Protein AF-A0A820K0C4-F1 (afdb_monomer)

pLDDT: mean 90.47, std 6.57, range [57.88, 98.06]

Foldseek 3Di:
DDDKPPPDDDDDDPPRPDDDIADDDDPDQKDKDKDWDDDPNDIDIDIDIGGPVPDDPVVVLVNLVVSLVRVLVVCVVPCVVCVVVNLVSCVVSVHDDPNDDDDDDDALVSCVVVVNQDDCVVVVSNVVNVVVVVVVVVVVVVVVVVVVVVVVVVVVVVVD

Secondary structure (DSSP, 8-state):
-EEEES-S--PPPTT------EEE--S-SEEEEEEEEEETTEEEEEEEEEEGGG--HHHHHHHHHHHHHHHHHHHTTSTTTTHHHHHHHHHHHT--BTTB------SHHHHHHHT-PPPTTSHHHHHHHHHHHHHHHHHHHHHHHHHHHHHHHHHHHHH-

Sequence (160 aa):
IHDIYPSHSINLTSNSERFILVGKMSSAISAKTSINFSISNQIHRKELIIDKTNLTFENYGLLRRLYAKQMLSELIAFPEKNKQRNLEIGMKYSIVNDFTSILVLETLQQHNEHNICPHPSRKTLYNDYIKYQQNKIQQESIKSQTKLTAILNLWQARCT

Organism: NCBI:txid392033

Nearest PDB structures (foldseek):
  4rnd-assembly1_A  TM=2.040E-01  e=1.098E+00  Saccharomyces cerevisiae S288C
  8yka-assembly1_2  TM=2.388E-01  e=1.831E+00  Homo sapiens
  4rnd-assembly1_C  TM=2.027E-01  e=2.218E+00  Saccharomyces cerevisiae S288C

Structure (mmCIF, N/CA/C/O backbone):
data_AF-A0A820K0C4-F1
#
_entry.id   AF-A0A820K0C4-F1
#
loop_
_atom_site.group_PDB
_atom_site.id
_atom_site.type_symbol
_atom_site.label_atom_id
_atom_site.label_alt_id
_atom_site.label_comp_id
_atom_site.label_asym_id
_atom_site.label_entity_id
_atom_site.label_seq_id
_atom_site.pdbx_PDB_ins_code
_atom_site.Cartn_x
_atom_site.Cartn_y
_atom_site.Cartn_z
_atom_site.occupancy
_atom_site.B_iso_or_equiv
_atom_site.auth_seq_id
_atom_site.auth_comp_id
_atom_site.auth_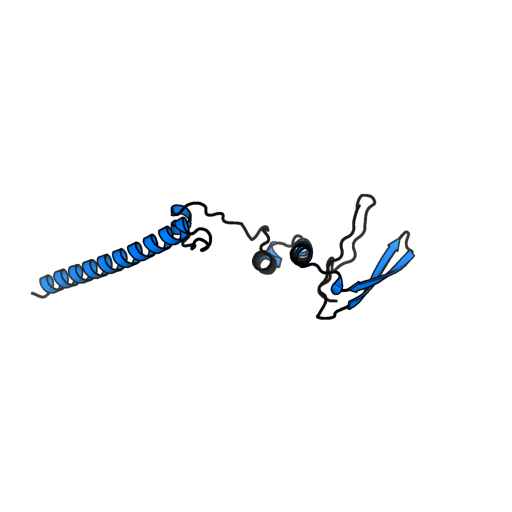asym_id
_atom_site.auth_atom_id
_atom_site.pdbx_PDB_model_num
ATOM 1 N N . ILE A 1 1 ? 22.724 3.680 -9.140 1.00 81.50 1 ILE A N 1
ATOM 2 C CA . ILE A 1 1 ? 21.299 3.275 -9.256 1.00 81.50 1 ILE A CA 1
ATOM 3 C C . ILE A 1 1 ? 21.239 1.800 -8.881 1.00 81.50 1 ILE A C 1
ATOM 5 O O . ILE A 1 1 ? 22.144 1.082 -9.280 1.00 81.50 1 ILE A O 1
ATOM 9 N N . HIS A 1 2 ? 20.276 1.382 -8.065 1.00 88.00 2 HIS A N 1
ATOM 10 C CA . HIS A 1 2 ? 20.096 0.002 -7.594 1.00 88.00 2 HIS A CA 1
ATOM 11 C C . HIS A 1 2 ? 18.619 -0.401 -7.698 1.00 88.00 2 HIS A C 1
ATOM 13 O O . HIS A 1 2 ? 17.789 0.447 -8.028 1.00 88.00 2 HIS A O 1
ATOM 19 N N . ASP A 1 3 ? 18.306 -1.671 -7.424 1.00 90.56 3 ASP A N 1
ATOM 20 C CA . ASP A 1 3 ? 16.954 -2.245 -7.501 1.00 90.56 3 ASP A CA 1
ATOM 21 C C . ASP A 1 3 ? 16.247 -1.897 -8.820 1.00 90.56 3 ASP A C 1
ATOM 23 O O 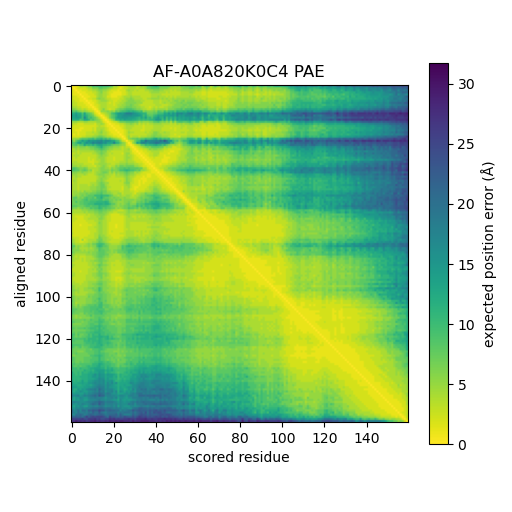. ASP A 1 3 ? 15.268 -1.154 -8.840 1.00 90.56 3 ASP A O 1
ATOM 27 N N . ILE A 1 4 ? 16.803 -2.360 -9.939 1.00 91.25 4 ILE A N 1
ATOM 28 C CA . ILE A 1 4 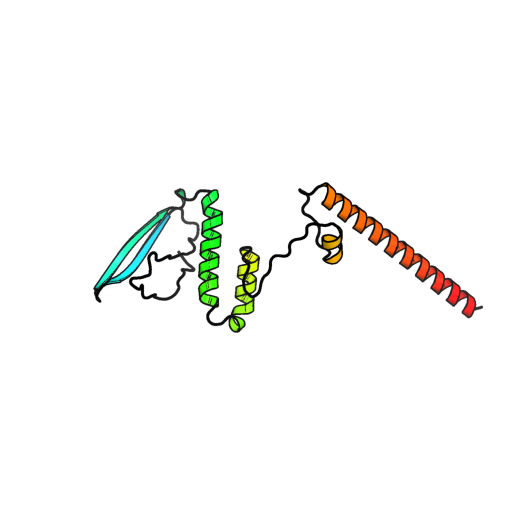? 16.301 -2.043 -11.279 1.00 91.25 4 ILE A CA 1
ATOM 29 C C . ILE A 1 4 ? 15.316 -3.123 -11.727 1.00 91.25 4 ILE A C 1
ATOM 31 O O . ILE A 1 4 ? 15.601 -4.310 -11.592 1.00 91.25 4 ILE A O 1
ATOM 35 N N . TYR A 1 5 ? 14.187 -2.690 -12.288 1.00 92.25 5 TYR A N 1
ATOM 36 C CA . TYR A 1 5 ? 13.130 -3.548 -12.803 1.00 92.25 5 TYR A CA 1
ATOM 37 C C . TYR A 1 5 ? 12.713 -3.119 -14.222 1.00 92.25 5 TYR A C 1
ATOM 39 O O . TYR A 1 5 ? 12.520 -1.920 -14.446 1.00 92.25 5 TYR A O 1
ATOM 47 N N . PRO A 1 6 ? 12.510 -4.054 -15.164 1.00 90.81 6 PRO A N 1
ATOM 48 C CA . PRO A 1 6 ? 12.701 -5.493 -14.991 1.00 90.81 6 PRO A CA 1
ATOM 49 C C . PRO A 1 6 ? 14.167 -5.868 -14.713 1.00 90.81 6 PRO A C 1
ATOM 51 O O . PRO A 1 6 ? 15.088 -5.264 -15.256 1.00 90.81 6 PRO A O 1
ATOM 54 N N . SER A 1 7 ? 14.367 -6.847 -13.835 1.00 90.06 7 SER A N 1
ATOM 55 C CA . SER A 1 7 ? 15.669 -7.329 -13.361 1.00 90.06 7 SER A CA 1
ATOM 56 C C . SER A 1 7 ? 16.331 -8.315 -14.331 1.00 90.06 7 SER A C 1
ATOM 58 O O . SER A 1 7 ? 17.488 -8.691 -14.154 1.00 90.06 7 SER A O 1
ATOM 60 N N . HIS A 1 8 ? 15.617 -8.688 -15.396 1.00 87.88 8 HIS A N 1
ATOM 61 C CA . HIS A 1 8 ? 16.053 -9.609 -16.439 1.00 87.88 8 HIS A CA 1
ATOM 62 C C . HIS A 1 8 ? 15.820 -8.990 -17.822 1.00 87.88 8 HIS A C 1
ATOM 64 O O . HIS A 1 8 ? 15.024 -8.063 -17.984 1.00 87.88 8 HIS A O 1
ATOM 70 N N . SER A 1 9 ? 16.503 -9.524 -18.835 1.00 88.25 9 SER A N 1
ATOM 71 C CA . SER A 1 9 ? 16.311 -9.087 -20.222 1.00 88.25 9 SER A CA 1
ATOM 72 C C . SER A 1 9 ? 14.908 -9.446 -20.716 1.00 88.25 9 SER A C 1
ATOM 74 O O . SER A 1 9 ? 14.431 -10.554 -20.477 1.00 88.25 9 SER A O 1
ATOM 76 N N . ILE A 1 10 ? 14.263 -8.518 -21.426 1.00 88.19 10 ILE A N 1
ATOM 77 C CA . ILE A 1 10 ? 12.926 -8.707 -21.999 1.00 88.19 10 ILE A CA 1
ATOM 78 C C . ILE 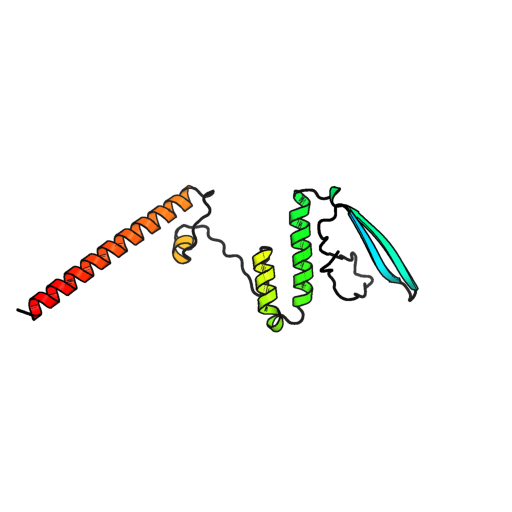A 1 10 ? 13.001 -8.571 -23.517 1.00 88.19 10 ILE A C 1
ATOM 80 O O . ILE A 1 10 ? 13.591 -7.622 -24.032 1.00 88.19 10 ILE A O 1
ATOM 84 N N . ASN A 1 11 ? 12.347 -9.492 -24.224 1.00 87.94 11 ASN A N 1
ATOM 85 C CA . ASN A 1 11 ? 12.124 -9.378 -25.659 1.00 87.94 11 ASN A CA 1
ATOM 86 C C . ASN A 1 11 ? 10.918 -8.472 -25.921 1.00 87.94 11 ASN A C 1
ATOM 88 O O . ASN A 1 11 ? 9.806 -8.764 -25.480 1.00 87.94 11 ASN A O 1
ATOM 92 N N . LEU A 1 12 ? 11.138 -7.381 -26.649 1.00 85.00 12 LEU A N 1
ATOM 93 C CA . LEU A 1 12 ? 10.068 -6.492 -27.086 1.00 85.00 12 LEU A CA 1
ATOM 94 C C . LEU A 1 12 ? 9.485 -7.025 -28.395 1.00 85.00 12 LEU A C 1
ATOM 96 O O . LEU A 1 12 ? 10.214 -7.262 -29.356 1.00 85.00 12 LEU A O 1
ATOM 100 N N . THR A 1 13 ? 8.172 -7.229 -28.423 1.00 81.19 13 THR A N 1
ATOM 101 C CA . THR A 1 13 ? 7.448 -7.628 -29.639 1.00 81.19 13 THR A CA 1
ATOM 102 C C . THR A 1 13 ? 6.920 -6.393 -30.364 1.00 81.19 13 THR A C 1
ATOM 104 O O . THR A 1 13 ? 6.795 -5.328 -29.761 1.00 81.19 13 THR A O 1
ATOM 107 N N . SER A 1 14 ? 6.557 -6.521 -31.643 1.00 69.88 14 SER A N 1
ATOM 108 C CA . SER A 1 14 ? 6.024 -5.417 -32.462 1.00 69.88 14 SER A CA 1
ATOM 109 C C . SER A 1 14 ? 4.776 -4.739 -31.877 1.00 69.88 14 SER A C 1
ATOM 111 O O . SER A 1 14 ? 4.513 -3.586 -32.195 1.00 69.88 14 SER A O 1
ATOM 113 N N . ASN A 1 15 ? 4.042 -5.416 -30.987 1.00 71.31 15 ASN A N 1
ATOM 114 C CA . ASN A 1 15 ? 2.864 -4.872 -30.301 1.00 71.31 15 ASN A CA 1
ATOM 115 C C . ASN A 1 15 ? 3.207 -4.115 -29.001 1.00 71.31 15 ASN A C 1
ATOM 117 O O . ASN A 1 15 ? 2.317 -3.614 -28.318 1.00 71.31 15 ASN A O 1
ATOM 121 N N . SER A 1 16 ? 4.484 -4.053 -28.620 1.00 67.62 16 SER A N 1
ATOM 122 C CA . SER A 1 16 ? 4.935 -3.379 -27.401 1.00 67.62 16 SER A CA 1
ATOM 123 C C . SER A 1 16 ? 5.152 -1.892 -27.686 1.00 67.62 16 SER A C 1
ATOM 125 O O . SER A 1 16 ? 6.242 -1.487 -28.078 1.00 67.62 16 SER A O 1
ATOM 127 N N . GLU A 1 17 ? 4.130 -1.059 -27.479 1.00 69.88 17 GLU A N 1
ATOM 128 C CA . GLU A 1 17 ? 4.234 0.386 -27.750 1.00 69.88 17 GLU A CA 1
ATOM 129 C C . GLU A 1 17 ? 5.276 1.093 -26.867 1.00 69.88 17 GLU A C 1
ATOM 131 O O . GLU A 1 17 ? 5.839 2.117 -27.260 1.00 69.88 17 GLU A O 1
ATOM 136 N N . ARG A 1 18 ? 5.521 0.588 -25.647 1.00 81.62 18 ARG A N 1
ATOM 137 C CA . ARG A 1 18 ? 6.423 1.214 -24.669 1.00 81.62 18 ARG A CA 1
ATOM 138 C C . ARG A 1 18 ? 7.147 0.180 -23.815 1.00 81.62 18 ARG A C 1
ATOM 140 O O . ARG A 1 18 ? 6.541 -0.762 -23.315 1.00 81.62 18 ARG A O 1
ATOM 147 N N . PHE A 1 19 ? 8.432 0.431 -23.577 1.00 85.69 19 PHE A N 1
ATOM 148 C CA . PHE A 1 19 ? 9.236 -0.258 -22.571 1.00 85.69 19 PHE A CA 1
ATOM 149 C C . PHE A 1 19 ? 9.484 0.675 -21.385 1.00 85.69 19 PHE A C 1
ATOM 151 O O . PHE A 1 19 ? 9.854 1.836 -21.570 1.00 85.69 19 PHE A O 1
ATOM 158 N N . ILE A 1 20 ? 9.279 0.167 -20.171 1.00 89.12 20 ILE A N 1
ATOM 159 C CA . ILE A 1 20 ? 9.469 0.921 -18.933 1.00 89.12 20 ILE A CA 1
ATOM 160 C C . ILE A 1 20 ? 10.545 0.223 -18.104 1.00 89.12 20 ILE A C 1
ATOM 162 O O . ILE A 1 20 ? 10.420 -0.953 -17.774 1.00 89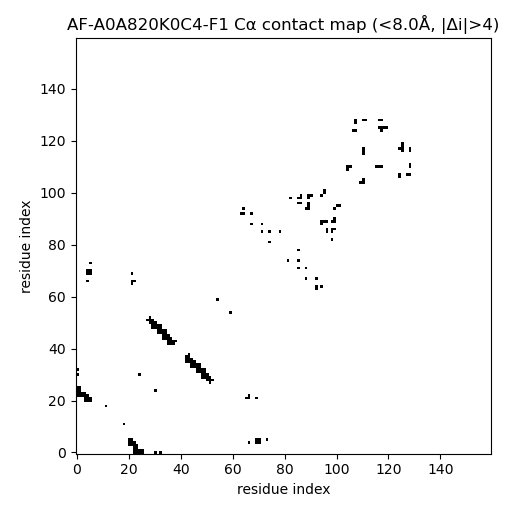.12 20 ILE A O 1
ATOM 166 N N . LEU A 1 21 ? 11.576 0.986 -17.744 1.00 90.25 21 LEU A N 1
ATOM 167 C CA . LEU A 1 21 ? 12.627 0.591 -16.816 1.00 90.25 21 LEU A CA 1
ATOM 168 C C . LEU A 1 21 ? 12.557 1.517 -15.603 1.00 90.25 21 LEU A C 1
ATOM 170 O O . LEU A 1 21 ? 12.604 2.740 -15.746 1.00 90.25 21 LEU A O 1
ATOM 174 N N . VAL A 1 22 ? 12.453 0.945 -14.412 1.00 92.12 22 VAL A N 1
ATOM 175 C CA . VAL A 1 22 ? 12.424 1.690 -13.150 1.00 92.12 22 VAL A CA 1
ATOM 176 C C . VAL A 1 22 ? 13.560 1.245 -12.253 1.00 92.12 22 VAL A C 1
ATOM 178 O O . VAL A 1 22 ? 14.014 0.110 -12.319 1.00 92.12 22 VAL A O 1
ATOM 181 N N . GLY A 1 23 ? 14.021 2.137 -11.388 1.00 90.94 23 GLY A N 1
ATOM 182 C CA . GLY A 1 23 ? 15.050 1.811 -10.416 1.00 90.94 23 GLY A CA 1
ATOM 183 C C . GLY A 1 23 ? 15.178 2.882 -9.353 1.00 90.94 23 GLY A C 1
ATOM 184 O O . GLY A 1 23 ? 14.570 3.953 -9.438 1.00 90.94 23 GLY A O 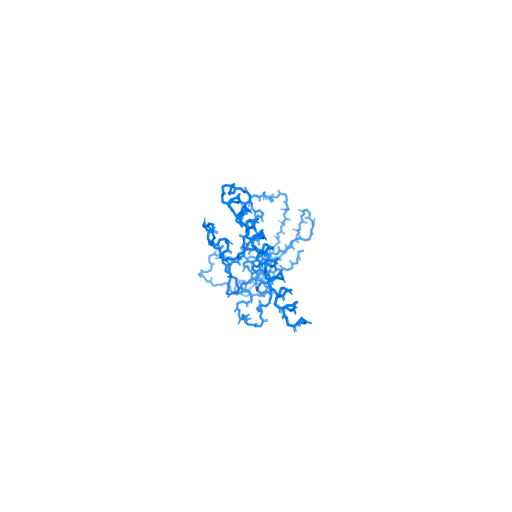1
ATOM 185 N N . LYS A 1 24 ? 15.987 2.597 -8.339 1.00 89.12 24 LYS A N 1
ATOM 186 C CA . LYS A 1 24 ? 16.202 3.491 -7.210 1.00 89.12 24 LYS A CA 1
ATOM 187 C C . LYS A 1 24 ? 17.553 4.192 -7.315 1.00 89.12 24 LYS A C 1
ATOM 189 O O . LYS A 1 24 ? 18.616 3.578 -7.423 1.00 89.12 24 LYS A O 1
ATOM 194 N N . MET A 1 25 ? 17.526 5.520 -7.266 1.00 88.44 25 MET A N 1
ATOM 195 C CA . MET A 1 25 ? 18.734 6.342 -7.236 1.00 88.44 25 MET A CA 1
ATOM 196 C C . MET A 1 25 ? 19.133 6.637 -5.782 1.00 88.44 25 MET A C 1
ATOM 198 O O . MET A 1 25 ? 18.344 7.193 -5.020 1.00 88.44 25 MET A O 1
ATOM 202 N N . SER A 1 26 ? 20.349 6.246 -5.383 1.00 80.12 26 SER A N 1
ATOM 203 C CA . SER A 1 26 ? 20.900 6.517 -4.045 1.00 80.12 26 SER A CA 1
ATOM 204 C C . SER A 1 26 ? 21.410 7.953 -3.975 1.00 80.12 26 SER A C 1
ATOM 206 O O . SER A 1 26 ? 22.397 8.219 -4.645 1.00 80.12 26 SER A O 1
ATOM 208 N N . SER A 1 27 ? 20.718 8.818 -3.216 1.00 68.75 27 SER A N 1
ATOM 209 C CA . SER A 1 27 ? 20.983 10.225 -2.796 1.00 68.75 27 SER A CA 1
ATOM 210 C C . SER A 1 27 ? 21.643 11.242 -3.750 1.00 68.75 27 SER A C 1
ATOM 212 O O . SER A 1 27 ? 21.620 12.430 -3.438 1.00 68.75 27 SER A O 1
ATOM 214 N N . ALA A 1 28 ? 22.170 10.837 -4.900 1.00 74.62 28 ALA A N 1
ATOM 215 C CA . ALA A 1 28 ? 22.840 11.681 -5.867 1.00 74.62 28 ALA A CA 1
ATOM 216 C C . ALA A 1 28 ? 21.856 12.663 -6.510 1.00 74.62 28 ALA A C 1
ATOM 218 O O . ALA A 1 28 ? 20.679 12.352 -6.717 1.00 74.62 28 ALA A O 1
ATOM 219 N N . ILE A 1 29 ? 22.356 13.857 -6.821 1.00 80.19 29 ILE A N 1
ATOM 220 C CA . ILE A 1 29 ? 21.600 14.897 -7.526 1.00 80.19 29 ILE A CA 1
ATOM 221 C C . ILE A 1 29 ? 21.424 14.502 -8.996 1.00 80.19 29 ILE A C 1
ATOM 223 O O . ILE A 1 29 ? 20.354 14.700 -9.556 1.00 80.19 29 ILE A O 1
ATOM 227 N N . SER A 1 30 ? 22.420 13.849 -9.590 1.00 85.31 30 SER A N 1
ATOM 228 C CA . SER A 1 30 ? 22.343 13.293 -10.938 1.00 85.31 30 SER A CA 1
ATOM 229 C C . SER A 1 30 ? 23.052 11.940 -11.017 1.00 85.31 30 SER A C 1
ATOM 231 O O . SER A 1 30 ? 23.935 11.629 -10.215 1.00 85.31 30 SER A O 1
ATOM 233 N N . ALA A 1 31 ? 22.647 11.107 -11.973 1.00 87.25 31 ALA A N 1
ATOM 234 C CA . ALA A 1 31 ? 23.261 9.815 -12.240 1.00 87.25 31 ALA A CA 1
ATOM 235 C C . ALA A 1 31 ? 23.346 9.549 -13.744 1.00 87.25 31 ALA A C 1
ATOM 237 O O . ALA A 1 31 ? 22.371 9.715 -14.478 1.00 87.25 31 ALA A O 1
ATOM 238 N N . LYS A 1 32 ? 24.512 9.079 -14.192 1.00 88.31 32 LYS A N 1
ATOM 239 C CA . LYS A 1 32 ? 24.694 8.528 -15.536 1.00 88.31 32 LYS A CA 1
ATOM 240 C C . LYS A 1 32 ? 24.360 7.041 -15.517 1.00 88.31 32 LYS A C 1
ATOM 242 O O . LYS A 1 32 ? 24.795 6.316 -14.624 1.00 88.31 32 LYS A O 1
ATOM 247 N N . THR A 1 33 ? 23.591 6.595 -16.498 1.00 87.69 33 THR A N 1
ATOM 248 C CA . THR A 1 33 ? 23.272 5.184 -16.715 1.00 87.69 33 THR A CA 1
ATOM 249 C C . THR A 1 33 ? 23.335 4.862 -18.199 1.00 87.69 33 THR A C 1
ATOM 251 O O . THR A 1 33 ? 23.317 5.758 -19.040 1.00 87.69 33 THR A O 1
ATOM 254 N N . SER A 1 34 ? 23.418 3.583 -18.541 1.00 90.12 34 SER A N 1
ATOM 255 C CA . SER A 1 34 ? 23.361 3.141 -19.929 1.00 90.12 34 SER A CA 1
ATOM 256 C C . SER A 1 34 ? 22.481 1.915 -20.063 1.00 90.12 34 SER A C 1
ATOM 258 O O . SER A 1 34 ? 22.549 1.021 -19.221 1.00 90.12 34 SER A O 1
ATOM 260 N N . ILE A 1 35 ? 21.701 1.864 -21.135 1.00 90.38 35 ILE A N 1
ATOM 261 C CA . ILE A 1 35 ? 20.867 0.719 -21.489 1.00 90.38 35 ILE A CA 1
ATOM 262 C C . ILE A 1 35 ? 21.492 0.041 -22.701 1.00 90.38 35 ILE A C 1
ATOM 264 O O . ILE A 1 35 ? 21.795 0.705 -23.694 1.00 90.38 35 ILE A O 1
ATOM 268 N N . ASN A 1 36 ? 21.653 -1.276 -22.610 1.00 91.81 36 ASN A N 1
ATOM 269 C CA . ASN A 1 36 ? 22.042 -2.115 -23.733 1.00 91.81 36 ASN A CA 1
ATOM 270 C C . ASN A 1 36 ? 20.790 -2.802 -24.281 1.00 91.81 36 ASN A C 1
ATOM 272 O O . ASN A 1 36 ? 19.987 -3.319 -23.506 1.00 91.81 36 ASN A O 1
ATOM 276 N N . PHE A 1 37 ? 20.621 -2.803 -25.596 1.00 90.44 37 PHE A N 1
ATOM 277 C CA . PHE A 1 37 ? 19.511 -3.475 -26.270 1.00 90.44 37 PHE A CA 1
ATOM 278 C C . PHE A 1 37 ? 19.970 -3.988 -27.631 1.00 90.44 37 PHE A C 1
ATOM 280 O O . PHE A 1 37 ? 20.928 -3.465 -28.197 1.00 90.44 37 PHE A O 1
ATOM 287 N N . SER A 1 38 ? 19.302 -5.010 -28.157 1.00 90.00 38 SER A N 1
ATOM 288 C CA . SER A 1 38 ? 19.640 -5.589 -29.456 1.00 90.00 38 SER A CA 1
ATOM 289 C C . SER A 1 38 ? 18.519 -5.416 -30.468 1.00 90.00 38 SER A C 1
ATOM 291 O O . SER A 1 38 ? 17.359 -5.666 -30.146 1.00 90.00 38 SER A O 1
ATOM 293 N N . ILE A 1 39 ? 18.876 -5.055 -31.698 1.00 88.75 39 ILE A N 1
ATOM 294 C CA . ILE A 1 39 ? 17.968 -5.003 -32.847 1.00 88.75 39 ILE A CA 1
ATOM 295 C C . ILE A 1 39 ? 18.635 -5.786 -33.975 1.00 88.75 39 ILE A C 1
ATOM 297 O O . ILE A 1 39 ? 19.800 -5.546 -34.275 1.00 88.75 39 ILE A O 1
ATOM 301 N N . SER A 1 40 ? 17.930 -6.748 -34.575 1.00 87.31 40 SER A N 1
ATOM 302 C CA . SER A 1 40 ? 18.456 -7.563 -35.686 1.00 87.31 40 SER A CA 1
ATOM 303 C C . SER A 1 40 ? 19.842 -8.171 -35.400 1.00 87.31 40 SER A C 1
ATOM 305 O O . SER A 1 40 ? 20.745 -8.110 -36.230 1.00 87.31 40 SER A O 1
ATOM 307 N N . ASN A 1 41 ? 20.020 -8.721 -34.193 1.00 87.00 41 ASN A N 1
ATOM 308 C CA . ASN A 1 41 ? 21.272 -9.290 -33.669 1.00 87.00 41 ASN A CA 1
ATOM 309 C C . ASN A 1 41 ? 22.455 -8.312 -33.533 1.00 87.00 41 ASN A C 1
ATOM 311 O O . ASN A 1 41 ? 23.571 -8.741 -33.245 1.00 87.00 41 ASN A O 1
ATOM 315 N N . GLN A 1 42 ? 22.232 -7.005 -33.669 1.00 92.88 42 GLN A N 1
ATOM 316 C CA . GLN A 1 42 ? 23.231 -5.981 -33.376 1.00 92.88 42 GLN A CA 1
ATOM 317 C C . GLN A 1 42 ? 22.987 -5.394 -31.990 1.00 92.88 42 GLN A C 1
ATOM 319 O O . GLN A 1 42 ? 21.858 -5.047 -31.646 1.00 92.88 42 GLN A O 1
ATOM 324 N N . ILE A 1 43 ? 24.043 -5.301 -31.181 1.00 93.44 43 ILE A N 1
ATOM 325 C CA . ILE A 1 43 ? 23.980 -4.732 -29.832 1.00 93.44 43 ILE A CA 1
ATOM 326 C C . ILE A 1 43 ? 24.196 -3.223 -29.922 1.00 93.44 43 ILE A C 1
ATOM 328 O O . ILE A 1 43 ? 25.202 -2.751 -30.449 1.00 93.44 43 ILE A O 1
ATOM 332 N N . HIS A 1 44 ? 23.274 -2.473 -29.336 1.00 93.25 44 HIS A N 1
ATOM 333 C CA . HIS A 1 44 ? 23.334 -1.029 -29.196 1.00 93.25 44 HIS A CA 1
ATOM 334 C C . HIS A 1 44 ? 23.426 -0.651 -27.719 1.00 93.25 44 HIS A C 1
ATOM 336 O O . HIS A 1 44 ? 22.865 -1.320 -26.848 1.00 93.25 44 HIS A O 1
ATOM 342 N N . ARG A 1 45 ? 24.106 0.464 -27.443 1.00 94.44 45 ARG A N 1
ATOM 343 C CA . ARG A 1 45 ? 24.196 1.070 -26.115 1.00 94.44 45 ARG A CA 1
ATOM 344 C C . ARG A 1 45 ? 23.708 2.507 -26.184 1.00 94.44 45 ARG A C 1
ATOM 346 O O . ARG A 1 45 ? 24.169 3.277 -27.021 1.00 94.44 45 ARG A O 1
ATOM 353 N N . LYS A 1 46 ? 22.800 2.875 -25.284 1.00 92.25 46 LYS A N 1
ATOM 354 C CA . LYS A 1 46 ? 22.312 4.248 -25.137 1.00 92.25 46 LYS A CA 1
ATOM 355 C C . LYS A 1 46 ? 22.625 4.759 -23.744 1.00 92.25 46 LYS A C 1
ATOM 357 O O . LYS A 1 46 ? 22.180 4.177 -22.757 1.00 92.25 46 LYS A O 1
ATOM 362 N N . GLU A 1 47 ? 23.382 5.844 -23.675 1.00 93.50 47 GLU A N 1
ATOM 363 C CA . GLU A 1 47 ? 23.656 6.548 -22.426 1.00 93.50 47 GLU A CA 1
ATOM 364 C C . GLU A 1 47 ? 22.521 7.517 -22.094 1.00 93.50 47 GLU A C 1
ATOM 366 O O . GLU A 1 47 ? 21.919 8.135 -22.973 1.00 93.50 47 GLU A O 1
ATOM 371 N N . LEU A 1 48 ? 22.209 7.621 -20.808 1.00 89.94 48 LEU A N 1
ATOM 372 C CA . LEU A 1 48 ? 21.141 8.446 -20.268 1.00 89.94 48 LEU A CA 1
ATOM 373 C C . LEU A 1 48 ? 21.653 9.155 -19.017 1.00 89.94 48 LEU A C 1
ATOM 375 O O . LEU A 1 48 ? 22.319 8.559 -18.168 1.00 89.94 48 LEU A O 1
ATOM 379 N N . ILE A 1 49 ? 21.300 10.429 -18.892 1.00 88.50 49 ILE A N 1
ATOM 380 C CA . ILE A 1 49 ? 21.557 11.226 -17.697 1.00 88.50 49 ILE A CA 1
ATOM 381 C C . ILE A 1 49 ? 20.219 11.416 -16.994 1.00 88.50 49 ILE A C 1
ATOM 383 O O . ILE A 1 49 ? 19.264 11.916 -17.584 1.00 88.50 49 ILE A O 1
ATOM 387 N N . ILE A 1 50 ? 20.151 10.987 -15.740 1.00 87.88 50 ILE A N 1
ATOM 388 C CA . ILE A 1 50 ? 18.984 11.153 -14.881 1.00 87.88 50 ILE A CA 1
ATOM 389 C C . ILE A 1 50 ? 19.318 12.254 -13.887 1.00 87.88 50 ILE A C 1
ATOM 391 O O . ILE A 1 50 ? 20.283 12.127 -13.135 1.00 87.88 50 ILE A O 1
ATOM 395 N N . ASP A 1 51 ? 18.520 13.314 -13.877 1.00 86.81 51 ASP A N 1
ATOM 396 C CA . ASP A 1 51 ? 18.691 14.439 -12.964 1.00 86.81 51 ASP A CA 1
ATOM 397 C C . ASP A 1 51 ? 17.500 14.537 -12.007 1.00 86.81 51 ASP A C 1
ATOM 399 O O . ASP A 1 51 ? 16.336 14.514 -12.422 1.00 86.81 51 ASP A O 1
ATOM 403 N N . LYS A 1 52 ? 17.796 14.624 -10.709 1.00 83.75 52 LYS A N 1
ATOM 404 C CA . LYS A 1 52 ? 16.807 14.747 -9.640 1.00 83.75 52 LYS A CA 1
ATOM 405 C C . LYS A 1 52 ? 16.107 16.107 -9.675 1.00 83.75 52 LYS A C 1
ATOM 407 O O . LYS A 1 52 ? 14.994 16.210 -9.172 1.00 83.75 52 LYS A O 1
ATOM 412 N N . THR A 1 53 ? 16.723 17.134 -10.255 1.00 83.62 53 THR A N 1
ATOM 413 C CA . THR A 1 53 ? 16.148 18.489 -10.349 1.00 83.62 53 THR A CA 1
ATOM 414 C C . THR A 1 53 ? 14.843 18.535 -11.149 1.00 83.62 53 THR A C 1
ATOM 416 O O . THR A 1 53 ? 13.993 19.374 -10.875 1.00 83.62 53 THR A O 1
ATOM 419 N N . ASN A 1 54 ? 14.622 17.572 -12.049 1.00 80.50 54 ASN A N 1
ATOM 420 C CA . ASN A 1 54 ? 13.375 17.432 -12.807 1.00 80.50 54 ASN A CA 1
ATOM 421 C C . ASN A 1 54 ? 12.216 16.816 -11.994 1.00 80.50 54 ASN A C 1
ATOM 423 O O . ASN A 1 54 ? 11.105 16.676 -12.510 1.00 80.50 54 ASN A O 1
ATOM 427 N N . LEU A 1 55 ? 12.444 16.397 -10.742 1.00 81.06 55 LEU A N 1
ATOM 428 C CA . LEU A 1 55 ? 11.392 15.833 -9.895 1.00 81.06 55 LEU A CA 1
ATOM 429 C C . LEU A 1 55 ? 10.506 16.933 -9.314 1.00 81.06 55 LEU A C 1
ATOM 431 O O . LEU A 1 55 ? 10.917 17.695 -8.443 1.00 81.06 55 LEU A O 1
ATOM 435 N N . THR A 1 56 ? 9.241 16.927 -9.719 1.00 83.44 56 THR A N 1
ATOM 436 C CA . THR A 1 56 ? 8.182 17.689 -9.055 1.00 83.44 56 THR A CA 1
ATOM 437 C C . THR A 1 56 ? 7.564 16.872 -7.919 1.00 83.44 56 THR A C 1
ATOM 439 O O . THR A 1 56 ? 7.564 15.635 -7.939 1.00 83.44 56 THR A O 1
ATOM 442 N N . PHE A 1 57 ? 7.006 17.560 -6.918 1.00 78.00 57 PHE A N 1
ATOM 443 C CA . PHE A 1 57 ? 6.298 16.911 -5.808 1.00 78.00 57 PHE A CA 1
ATOM 444 C C . PHE A 1 57 ? 5.149 16.013 -6.306 1.00 78.00 57 PHE A C 1
ATOM 446 O O . PHE A 1 57 ? 4.980 14.894 -5.818 1.00 78.00 57 PHE A O 1
ATOM 453 N N . GLU A 1 58 ? 4.426 16.466 -7.333 1.00 79.94 58 GLU A N 1
ATOM 454 C CA . GLU A 1 58 ? 3.321 15.738 -7.967 1.00 79.94 58 GLU A CA 1
ATOM 455 C C . GLU A 1 58 ? 3.782 14.411 -8.591 1.00 79.94 58 GLU A C 1
ATOM 457 O O . GLU A 1 58 ? 3.210 13.349 -8.325 1.00 79.94 58 GLU A O 1
ATOM 462 N N . ASN A 1 59 ? 4.885 14.430 -9.344 1.00 82.81 59 ASN A N 1
ATOM 463 C CA . ASN A 1 59 ? 5.389 13.241 -10.032 1.00 82.81 59 ASN A CA 1
ATOM 464 C C . ASN A 1 59 ? 6.069 12.248 -9.079 1.00 82.81 59 ASN A C 1
ATOM 466 O O . ASN A 1 59 ? 6.137 11.051 -9.366 1.00 82.81 59 ASN A O 1
ATOM 470 N N . TYR A 1 60 ? 6.542 12.701 -7.916 1.00 85.06 60 TYR A N 1
ATOM 471 C CA . TYR A 1 60 ? 7.231 11.836 -6.959 1.00 85.06 60 TYR A CA 1
ATOM 472 C C . TYR A 1 60 ? 6.324 10.738 -6.372 1.00 85.06 60 TYR A C 1
ATOM 474 O O . TYR A 1 60 ? 6.766 9.608 -6.139 1.00 85.06 60 TYR A O 1
ATOM 482 N N . GLY A 1 61 ? 5.042 11.037 -6.139 1.00 87.00 61 GLY A N 1
ATOM 483 C CA . GLY A 1 61 ? 4.054 10.031 -5.731 1.00 87.00 61 GLY A CA 1
ATOM 484 C C . GLY A 1 61 ? 3.826 8.973 -6.814 1.00 87.00 61 GLY A C 1
ATOM 485 O O . GLY A 1 61 ? 3.874 7.772 -6.533 1.00 87.00 61 GLY A O 1
ATOM 486 N N . LEU A 1 62 ? 3.651 9.421 -8.058 1.00 88.62 62 LEU A N 1
ATOM 487 C CA . LEU A 1 62 ? 3.411 8.558 -9.213 1.00 88.62 62 LEU A CA 1
ATOM 488 C C . LEU A 1 62 ? 4.596 7.622 -9.492 1.00 88.62 62 LEU A C 1
ATOM 490 O O . LEU A 1 62 ? 4.400 6.417 -9.637 1.00 88.62 62 LEU A O 1
ATOM 494 N N . LEU A 1 63 ? 5.824 8.148 -9.497 1.00 90.06 63 LEU A N 1
ATOM 495 C CA . LEU A 1 63 ? 7.035 7.364 -9.762 1.00 90.06 63 LEU A CA 1
ATOM 496 C C . LEU A 1 63 ? 7.265 6.276 -8.708 1.00 90.06 63 LEU A C 1
ATOM 498 O O . LEU A 1 63 ? 7.652 5.161 -9.049 1.00 90.06 63 LEU A O 1
ATOM 502 N N . ARG A 1 64 ? 6.968 6.557 -7.431 1.00 90.25 64 ARG A N 1
ATOM 503 C CA . ARG A 1 64 ? 7.046 5.544 -6.365 1.00 90.25 64 ARG A CA 1
ATOM 504 C C . ARG A 1 64 ? 6.040 4.415 -6.560 1.00 90.25 64 ARG A C 1
ATOM 506 O O . ARG A 1 64 ? 6.398 3.259 -6.350 1.00 90.25 64 ARG A O 1
ATOM 513 N N . ARG A 1 65 ? 4.810 4.732 -6.977 1.00 90.56 65 ARG A N 1
ATOM 514 C CA . ARG A 1 65 ? 3.803 3.709 -7.297 1.00 90.56 65 ARG A CA 1
ATOM 515 C C . ARG A 1 65 ? 4.198 2.902 -8.529 1.00 90.56 65 ARG A C 1
ATOM 517 O O . ARG A 1 65 ? 4.078 1.685 -8.496 1.00 90.56 65 ARG A O 1
ATOM 524 N N . LEU A 1 66 ? 4.708 3.547 -9.580 1.00 92.19 66 LEU A N 1
ATOM 525 C CA . LEU A 1 66 ? 5.193 2.858 -10.781 1.00 92.19 66 LEU A CA 1
ATOM 526 C C . LEU A 1 66 ? 6.330 1.883 -10.444 1.00 92.19 66 LEU A C 1
ATOM 528 O O . LEU A 1 66 ? 6.290 0.728 -10.860 1.00 92.19 66 LEU A O 1
ATOM 532 N N . TYR A 1 67 ? 7.291 2.326 -9.630 1.00 93.56 67 TYR A N 1
ATOM 533 C CA . TYR A 1 67 ? 8.371 1.487 -9.118 1.00 93.56 67 TYR A CA 1
ATOM 534 C C . TYR A 1 67 ? 7.838 0.249 -8.381 1.00 93.56 67 TYR A C 1
ATOM 536 O O . TYR A 1 67 ? 8.194 -0.876 -8.723 1.00 93.56 67 TYR A O 1
ATOM 544 N N . ALA A 1 68 ? 6.921 0.440 -7.429 1.00 93.88 68 ALA A N 1
ATOM 545 C CA . ALA A 1 68 ? 6.326 -0.661 -6.677 1.00 93.88 68 ALA A CA 1
ATOM 546 C C . ALA A 1 68 ? 5.491 -1.611 -7.555 1.00 93.88 68 ALA A C 1
ATOM 548 O O . ALA A 1 68 ? 5.553 -2.823 -7.363 1.00 93.88 68 ALA A O 1
ATOM 549 N N . LYS A 1 69 ? 4.760 -1.096 -8.554 1.00 92.25 69 LYS A N 1
ATOM 550 C CA . LYS A 1 69 ? 4.037 -1.933 -9.526 1.00 92.25 69 LYS A CA 1
ATOM 551 C C . LYS A 1 69 ? 4.989 -2.832 -10.313 1.00 92.25 69 LYS A C 1
ATOM 553 O O . LYS A 1 69 ? 4.688 -4.010 -10.480 1.00 92.25 69 LYS A O 1
ATOM 558 N N . GLN A 1 70 ? 6.133 -2.309 -10.756 1.00 92.56 70 GLN A N 1
ATOM 559 C CA . GLN A 1 70 ? 7.105 -3.127 -11.479 1.00 92.56 70 GLN A CA 1
ATOM 560 C C . GLN A 1 70 ? 7.735 -4.186 -10.566 1.00 92.56 70 GLN A C 1
ATOM 562 O O . GLN A 1 70 ? 7.840 -5.340 -10.970 1.00 92.56 70 GLN A O 1
ATOM 567 N N . MET A 1 71 ? 8.064 -3.837 -9.316 1.00 92.12 71 MET A N 1
ATOM 568 C CA . MET A 1 71 ? 8.519 -4.818 -8.323 1.00 92.12 71 MET A CA 1
ATOM 569 C C . MET A 1 71 ? 7.507 -5.950 -8.135 1.00 92.12 71 MET A C 1
ATOM 571 O O . MET A 1 71 ? 7.883 -7.117 -8.145 1.00 92.12 71 MET A O 1
ATOM 575 N N . LEU A 1 72 ? 6.223 -5.611 -7.968 1.00 92.50 72 LEU A N 1
ATOM 576 C CA . LEU A 1 72 ? 5.155 -6.597 -7.810 1.00 92.50 72 LEU A CA 1
ATOM 577 C C . LEU A 1 72 ? 5.032 -7.493 -9.041 1.00 92.50 72 LEU A C 1
ATOM 579 O O . LEU A 1 72 ? 4.867 -8.695 -8.875 1.00 92.50 72 LEU A O 1
ATOM 583 N N . SER A 1 73 ? 5.169 -6.935 -10.250 1.00 90.00 73 SER A N 1
ATOM 584 C CA . SER A 1 73 ? 5.028 -7.696 -11.497 1.00 90.00 73 SER A CA 1
ATOM 585 C C . SER A 1 73 ? 5.990 -8.883 -11.605 1.00 90.00 73 SER A C 1
ATOM 587 O O . SER A 1 73 ? 5.614 -9.927 -12.128 1.00 90.00 73 SER A O 1
ATOM 589 N N . GLU A 1 74 ? 7.192 -8.776 -11.034 1.00 89.06 74 GLU A N 1
ATOM 590 C CA . GLU A 1 74 ? 8.153 -9.886 -11.018 1.00 89.06 74 GLU A CA 1
ATOM 591 C C . GLU A 1 74 ? 7.791 -10.983 -10.019 1.00 89.06 74 GLU A C 1
ATOM 593 O O . GLU A 1 74 ? 8.177 -12.139 -10.185 1.00 89.06 74 GLU A O 1
ATOM 598 N N . LEU A 1 75 ? 7.039 -10.638 -8.975 1.00 89.19 75 LEU A N 1
ATOM 599 C CA . LEU A 1 75 ? 6.658 -11.575 -7.924 1.00 89.19 75 LEU A CA 1
ATOM 600 C C . LEU A 1 75 ? 5.427 -12.411 -8.300 1.00 89.19 75 LEU A C 1
ATOM 602 O O . LEU A 1 75 ? 5.188 -13.431 -7.651 1.00 89.19 75 LEU A O 1
ATOM 606 N N . ILE A 1 76 ? 4.695 -12.018 -9.352 1.00 86.00 76 ILE A N 1
ATOM 607 C CA . ILE A 1 76 ? 3.456 -12.670 -9.814 1.00 86.00 76 ILE A CA 1
ATOM 608 C C . ILE A 1 76 ? 3.703 -14.102 -10.298 1.00 86.00 76 ILE A C 1
ATOM 610 O O . ILE A 1 76 ? 2.826 -14.944 -10.147 1.00 86.00 76 ILE A O 1
ATOM 614 N N . ALA A 1 77 ? 4.885 -14.414 -10.839 1.00 85.31 77 ALA A N 1
ATOM 615 C CA . ALA A 1 77 ? 5.168 -15.750 -11.372 1.00 85.31 77 ALA A CA 1
ATOM 616 C C . ALA A 1 77 ? 5.099 -16.861 -10.303 1.00 85.31 77 ALA A C 1
ATOM 618 O O . ALA A 1 77 ? 4.782 -18.004 -10.621 1.00 85.31 77 ALA A O 1
ATOM 619 N N . PHE A 1 78 ? 5.379 -16.529 -9.036 1.00 88.56 78 PHE A N 1
ATOM 620 C CA . PHE A 1 78 ? 5.357 -17.470 -7.910 1.00 88.56 78 PHE A CA 1
ATOM 621 C C . PHE A 1 78 ? 4.730 -16.808 -6.670 1.00 88.56 78 PHE A C 1
ATOM 623 O O . PHE A 1 78 ? 5.449 -16.470 -5.721 1.00 88.56 78 PHE A O 1
ATOM 630 N N . PRO A 1 79 ? 3.403 -16.596 -6.659 1.00 85.12 79 PRO A N 1
ATOM 631 C CA . PRO A 1 79 ? 2.745 -15.737 -5.678 1.00 85.12 79 PRO A CA 1
ATOM 632 C C . PRO A 1 79 ? 2.863 -16.290 -4.252 1.00 85.12 79 PRO A C 1
ATOM 634 O O . PRO A 1 79 ? 3.230 -15.546 -3.348 1.00 85.12 79 PRO A O 1
ATOM 637 N N . GLU A 1 80 ? 2.681 -17.600 -4.055 1.00 90.00 80 GLU A N 1
ATOM 638 C CA . GLU A 1 80 ? 2.781 -18.230 -2.728 1.00 90.00 80 GLU A CA 1
ATOM 639 C C . GLU A 1 80 ? 4.198 -18.169 -2.145 1.00 90.00 80 GLU A C 1
ATOM 641 O O . GLU A 1 80 ? 4.384 -17.819 -0.980 1.00 90.00 80 GLU A O 1
ATOM 646 N N . LYS A 1 81 ? 5.226 -18.424 -2.966 1.00 92.75 81 LYS A N 1
ATOM 647 C CA . LYS A 1 81 ? 6.631 -18.321 -2.533 1.00 92.75 81 LYS A CA 1
ATOM 648 C C . LYS A 1 81 ? 6.997 -16.886 -2.140 1.00 92.75 81 LYS A C 1
ATOM 650 O O . LYS A 1 81 ? 7.814 -16.678 -1.247 1.00 92.75 81 LYS A O 1
ATOM 655 N N . ASN A 1 82 ? 6.389 -15.903 -2.801 1.00 92.25 82 ASN A N 1
ATOM 656 C CA . ASN A 1 82 ? 6.662 -14.483 -2.602 1.00 92.25 82 ASN A CA 1
ATOM 657 C C . ASN A 1 82 ? 5.641 -13.779 -1.697 1.00 92.25 82 ASN A C 1
ATOM 659 O O . ASN A 1 82 ? 5.704 -12.556 -1.568 1.00 92.25 82 ASN A O 1
ATOM 663 N N . LYS A 1 83 ? 4.728 -14.519 -1.056 1.00 93.31 83 LYS A N 1
ATOM 664 C CA . LYS A 1 83 ? 3.583 -13.981 -0.309 1.00 93.31 83 LYS A CA 1
ATOM 665 C C . LYS A 1 83 ? 3.967 -12.884 0.679 1.00 93.31 83 LYS A C 1
ATOM 667 O O . LYS A 1 83 ? 3.417 -11.788 0.623 1.00 93.31 83 LYS A O 1
ATOM 672 N N . GLN A 1 84 ? 4.954 -13.151 1.535 1.00 94.56 84 GLN A N 1
ATOM 673 C CA . GLN A 1 84 ? 5.408 -12.197 2.550 1.00 94.56 84 GLN A CA 1
ATOM 674 C C . GLN A 1 84 ? 5.910 -10.890 1.920 1.00 94.56 84 GLN A C 1
ATOM 676 O O . GLN A 1 84 ? 5.502 -9.801 2.313 1.00 94.56 84 GLN A O 1
ATOM 681 N N . ARG A 1 85 ? 6.741 -10.991 0.879 1.00 92.19 85 ARG A N 1
ATOM 682 C CA . ARG A 1 85 ? 7.284 -9.823 0.176 1.00 92.19 85 ARG A CA 1
ATOM 683 C C . ARG A 1 85 ? 6.198 -9.054 -0.580 1.00 92.19 85 ARG A C 1
ATOM 685 O O . ARG A 1 85 ? 6.234 -7.828 -0.628 1.00 92.19 85 ARG A O 1
ATOM 692 N N . ASN A 1 86 ? 5.233 -9.759 -1.164 1.00 92.44 86 ASN A N 1
ATOM 693 C CA . ASN A 1 86 ? 4.107 -9.171 -1.884 1.00 92.44 86 ASN A CA 1
ATOM 694 C C . ASN A 1 86 ? 3.186 -8.387 -0.925 1.00 92.44 86 ASN A C 1
ATOM 696 O O . ASN A 1 86 ? 2.846 -7.231 -1.192 1.00 92.44 86 ASN A O 1
ATOM 700 N N . LEU A 1 87 ? 2.902 -8.960 0.250 1.00 93.94 87 LEU A N 1
ATOM 701 C CA . LEU A 1 87 ? 2.195 -8.295 1.346 1.00 93.94 87 LEU A CA 1
ATOM 702 C C . LEU A 1 87 ? 2.938 -7.036 1.824 1.00 93.94 87 LEU A C 1
ATOM 704 O O . LEU A 1 87 ? 2.350 -5.959 1.896 1.00 93.94 87 LEU A O 1
ATOM 708 N N . GLU A 1 88 ? 4.241 -7.139 2.097 1.00 94.44 88 GLU A N 1
ATOM 709 C CA . GLU A 1 88 ? 5.063 -6.010 2.556 1.00 94.44 88 GLU A CA 1
ATOM 710 C C . GLU A 1 88 ? 5.089 -4.852 1.551 1.00 94.44 88 GLU A C 1
ATOM 712 O O . GLU A 1 88 ? 4.958 -3.688 1.937 1.00 94.44 88 GLU A O 1
ATOM 717 N N . ILE A 1 89 ? 5.230 -5.152 0.255 1.00 93.00 89 ILE A N 1
ATOM 718 C CA . ILE A 1 89 ? 5.211 -4.135 -0.803 1.00 93.00 89 ILE A CA 1
ATOM 719 C C . ILE A 1 89 ? 3.819 -3.500 -0.906 1.00 93.00 89 ILE A C 1
ATOM 721 O O . ILE A 1 89 ? 3.720 -2.271 -0.946 1.00 93.00 89 ILE A O 1
ATOM 725 N N . GLY A 1 90 ? 2.752 -4.304 -0.906 1.00 92.44 90 GLY A N 1
ATOM 726 C CA . GLY A 1 90 ? 1.374 -3.810 -0.946 1.00 92.44 9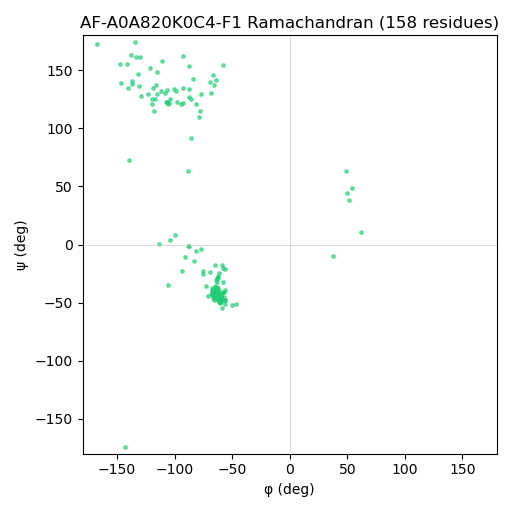0 GLY A CA 1
ATOM 727 C C . GLY A 1 90 ? 1.076 -2.845 0.202 1.00 92.44 90 GLY A C 1
ATOM 728 O O . GLY A 1 90 ? 0.615 -1.726 -0.029 1.00 92.44 90 GLY A O 1
ATOM 729 N N . MET A 1 91 ? 1.453 -3.217 1.427 1.00 92.75 91 MET A N 1
ATOM 730 C CA . MET A 1 91 ? 1.279 -2.380 2.618 1.00 92.75 91 MET A CA 1
ATOM 731 C C . MET A 1 91 ? 2.126 -1.103 2.561 1.00 92.75 91 MET A C 1
ATOM 733 O O . MET A 1 91 ? 1.613 -0.005 2.775 1.00 92.75 91 MET A O 1
ATOM 737 N N . LYS A 1 92 ? 3.417 -1.217 2.221 1.00 93.00 92 LYS A N 1
ATOM 738 C CA . LYS A 1 92 ? 4.359 -0.084 2.204 1.00 93.00 92 LYS A CA 1
ATOM 739 C C . LYS A 1 92 ? 3.997 0.990 1.181 1.00 93.00 92 LYS A C 1
ATOM 741 O O . LYS A 1 92 ? 4.233 2.172 1.427 1.00 93.00 92 LYS A O 1
ATOM 746 N N . TYR A 1 93 ? 3.482 0.585 0.024 1.00 92.12 93 TYR A N 1
ATOM 747 C CA . TYR A 1 93 ? 3.159 1.496 -1.076 1.00 92.12 93 TYR A CA 1
ATOM 748 C C . TYR A 1 93 ? 1.657 1.768 -1.221 1.00 92.12 93 TYR A C 1
ATOM 750 O O . TYR A 1 93 ? 1.266 2.484 -2.145 1.00 92.12 93 TYR A O 1
ATOM 758 N N . SER A 1 94 ? 0.833 1.235 -0.310 1.00 90.81 94 SER A N 1
ATOM 759 C CA . SER A 1 94 ? -0.631 1.335 -0.338 1.00 90.81 94 SER A CA 1
ATOM 760 C C . SER A 1 94 ? -1.219 0.859 -1.675 1.00 90.81 94 SER A C 1
ATOM 762 O O . SER A 1 94 ? -2.012 1.557 -2.307 1.00 90.81 94 SER A O 1
ATOM 764 N N . ILE A 1 95 ? -0.777 -0.316 -2.129 1.00 92.00 95 ILE A N 1
ATOM 765 C CA . ILE A 1 95 ? -1.219 -0.967 -3.367 1.00 92.00 95 ILE A CA 1
ATOM 766 C C . ILE A 1 95 ? -2.017 -2.221 -3.009 1.00 92.00 95 ILE A C 1
ATOM 768 O O . ILE A 1 95 ? -1.570 -3.041 -2.206 1.00 92.00 95 ILE A O 1
ATOM 772 N N . VAL A 1 96 ? -3.180 -2.364 -3.643 1.00 92.12 96 VAL A N 1
ATOM 773 C CA . VAL A 1 96 ? -3.994 -3.585 -3.609 1.00 92.12 96 VAL A CA 1
ATOM 774 C C . VAL A 1 96 ? -3.379 -4.628 -4.533 1.00 92.12 96 VAL A C 1
ATOM 776 O O . VAL A 1 96 ? -3.083 -4.332 -5.692 1.00 92.12 96 VAL A O 1
ATOM 779 N N . ASN A 1 97 ? -3.188 -5.831 -4.012 1.00 89.50 97 ASN A N 1
ATOM 780 C CA . ASN A 1 97 ? -2.724 -7.015 -4.725 1.00 89.50 97 ASN A CA 1
ATOM 781 C C . ASN A 1 97 ? -3.454 -8.253 -4.178 1.00 89.50 97 ASN A C 1
ATOM 783 O O . ASN A 1 97 ? -4.326 -8.124 -3.328 1.00 89.50 97 ASN A O 1
ATOM 787 N N . ASP A 1 98 ? -3.092 -9.452 -4.623 1.00 88.62 98 ASP A N 1
ATOM 788 C CA . ASP A 1 98 ? -3.770 -10.693 -4.209 1.00 88.62 98 ASP A CA 1
ATOM 789 C C . ASP A 1 98 ? -3.738 -10.953 -2.686 1.00 88.62 98 ASP A C 1
ATOM 791 O O . ASP A 1 98 ? -4.526 -11.743 -2.169 1.00 88.62 98 ASP A O 1
ATOM 795 N N . PHE A 1 99 ? -2.847 -10.280 -1.950 1.00 91.12 99 PHE A N 1
ATOM 796 C CA . PHE A 1 99 ? -2.658 -10.424 -0.505 1.00 91.12 99 PHE A CA 1
ATOM 797 C C . PHE A 1 99 ? -3.047 -9.176 0.300 1.00 91.12 99 PHE A C 1
ATOM 799 O O . PHE A 1 99 ? -2.930 -9.186 1.527 1.00 91.12 99 PHE A O 1
ATOM 806 N N . THR A 1 100 ? -3.508 -8.103 -0.347 1.00 92.62 100 THR A N 1
ATOM 807 C CA . THR A 1 100 ? -3.955 -6.868 0.310 1.00 92.62 100 THR A CA 1
ATOM 808 C C . THR A 1 100 ? -5.305 -6.427 -0.237 1.00 92.62 100 THR A C 1
ATOM 810 O O . THR A 1 100 ? -5.612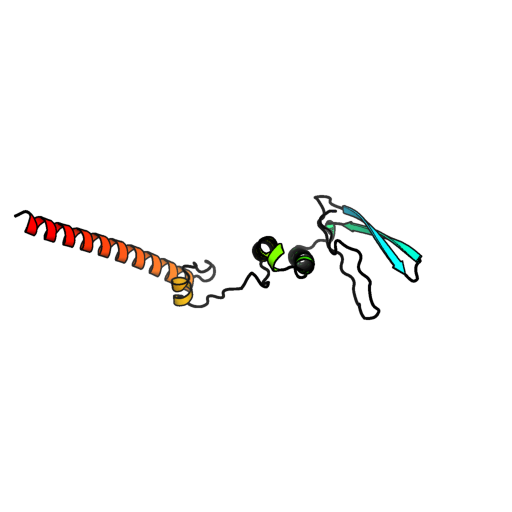 -6.587 -1.409 1.00 92.62 100 THR A O 1
ATOM 813 N N . SER A 1 101 ? -6.136 -5.824 0.604 1.00 93.00 101 SER A N 1
ATOM 814 C CA . SER A 1 101 ? -7.431 -5.274 0.197 1.00 93.00 101 SER A CA 1
ATOM 815 C C . SER A 1 101 ? -7.614 -3.870 0.765 1.00 93.00 101 SER A C 1
ATOM 817 O O . SER A 1 101 ? -6.913 -3.465 1.695 1.00 93.00 101 SER A O 1
ATOM 819 N N . ILE A 1 102 ? -8.535 -3.102 0.179 1.00 93.00 102 ILE A N 1
ATOM 820 C CA . ILE A 1 102 ? -8.966 -1.817 0.737 1.00 93.00 102 ILE A CA 1
ATOM 821 C C . ILE A 1 102 ? -10.256 -2.050 1.512 1.00 93.00 102 ILE A C 1
ATOM 823 O O . ILE A 1 102 ? -11.255 -2.489 0.948 1.00 93.00 102 ILE A O 1
ATOM 827 N N . LEU A 1 103 ? -10.231 -1.694 2.793 1.00 92.38 103 LEU A N 1
ATOM 828 C CA . LEU A 1 103 ? -11.418 -1.602 3.629 1.00 92.38 103 LEU A CA 1
ATOM 829 C C . LEU A 1 103 ? -11.917 -0.153 3.628 1.00 92.38 103 LEU A C 1
ATOM 831 O O . LEU A 1 103 ? -11.184 0.757 4.018 1.00 92.38 103 LEU A O 1
ATOM 835 N N . VAL A 1 104 ? -13.161 0.061 3.196 1.00 94.31 104 VAL A N 1
ATOM 836 C CA . VAL A 1 104 ? -13.810 1.379 3.198 1.00 94.31 104 VAL A CA 1
ATOM 837 C C . VAL A 1 104 ? -14.855 1.414 4.305 1.00 94.31 104 VAL A C 1
ATOM 839 O O . VAL A 1 104 ? -15.761 0.587 4.333 1.00 94.31 104 VAL A O 1
ATOM 842 N N . LEU A 1 105 ? -14.717 2.374 5.221 1.00 96.94 105 LEU A N 1
ATOM 843 C CA . LEU A 1 105 ? -15.608 2.554 6.367 1.00 96.94 105 LEU A CA 1
ATOM 844 C C . LEU A 1 105 ? -16.297 3.915 6.263 1.00 96.94 105 LEU A C 1
ATOM 846 O O . LEU A 1 105 ? -15.653 4.967 6.324 1.00 96.94 105 LEU A O 1
ATOM 850 N N . GLU A 1 106 ? -17.614 3.909 6.101 1.00 94.81 106 GLU A N 1
ATOM 851 C CA . GLU A 1 106 ? -18.413 5.117 5.889 1.00 94.81 106 GLU A CA 1
ATOM 852 C C . GLU A 1 106 ? -19.211 5.503 7.132 1.00 94.81 106 GLU A C 1
ATOM 854 O O . GLU A 1 106 ? -19.349 6.691 7.425 1.00 94.81 106 GLU A O 1
ATOM 859 N N . THR A 1 107 ? -19.682 4.518 7.893 1.00 96.75 107 THR A N 1
ATOM 860 C CA . THR A 1 107 ? -20.607 4.715 9.013 1.00 96.75 107 THR A CA 1
ATOM 861 C C . THR A 1 107 ? -19.955 4.446 10.366 1.00 96.75 107 THR A C 1
ATOM 863 O O . THR A 1 107 ? -18.979 3.703 10.479 1.00 96.75 107 THR A O 1
ATOM 866 N N . LEU A 1 108 ? -20.533 5.018 11.427 1.00 96.94 108 LEU A N 1
ATOM 867 C CA . LEU A 1 108 ? -20.083 4.791 12.803 1.00 96.94 108 LEU A CA 1
ATOM 868 C C . LEU A 1 108 ? -20.121 3.306 13.182 1.00 96.94 108 LEU A C 1
ATOM 870 O O . LEU A 1 108 ? -19.195 2.809 13.817 1.00 96.94 108 LEU A O 1
ATOM 874 N N . GLN A 1 109 ? -21.168 2.595 12.760 1.00 96.88 109 GLN A N 1
ATOM 875 C CA . GLN A 1 109 ? -21.327 1.170 13.029 1.00 96.88 109 GLN A CA 1
ATOM 876 C C . GLN A 1 109 ? -20.161 0.357 12.461 1.00 96.88 109 GLN A C 1
ATOM 878 O O . GLN A 1 109 ? -19.568 -0.426 13.195 1.00 96.88 109 GLN A O 1
ATOM 883 N N . GLN A 1 110 ? -19.784 0.598 11.202 1.00 97.38 110 GLN A N 1
ATOM 884 C CA . GLN A 1 110 ? -18.662 -0.090 10.555 1.00 97.38 110 GLN A CA 1
ATOM 885 C C . GLN A 1 110 ? -17.336 0.173 11.286 1.00 97.38 110 GLN A C 1
ATOM 887 O O . GLN A 1 110 ? -16.548 -0.741 11.521 1.00 97.38 110 GLN A O 1
ATOM 892 N N . HIS A 1 111 ? -17.094 1.420 11.700 1.00 97.31 111 HIS A N 1
ATOM 893 C CA . HIS A 1 111 ? -15.912 1.768 12.492 1.00 97.31 111 HIS A CA 1
ATOM 894 C C . HIS A 1 111 ? -15.877 1.054 13.849 1.00 97.31 111 HIS A C 1
ATOM 896 O O . HIS A 1 111 ? -14.824 0.568 14.263 1.00 97.31 111 HIS A O 1
ATOM 902 N N . ASN A 1 112 ? -17.024 0.960 14.525 1.00 96.06 112 ASN A N 1
ATOM 903 C CA . ASN A 1 112 ? -17.146 0.266 15.804 1.00 96.06 112 ASN A CA 1
ATOM 904 C C . ASN A 1 112 ? -16.964 -1.248 15.663 1.00 96.06 112 ASN A C 1
ATOM 906 O O . ASN A 1 112 ? -16.280 -1.851 16.485 1.00 96.06 112 ASN A O 1
ATOM 910 N N . GLU A 1 113 ? -17.548 -1.851 14.629 1.00 95.88 113 GLU A N 1
ATOM 911 C CA . GLU A 1 113 ? -17.447 -3.285 14.343 1.00 95.88 113 GLU A CA 1
ATOM 912 C C . GLU A 1 113 ? -15.994 -3.710 14.110 1.00 95.88 113 GLU A C 1
ATOM 914 O O . GLU A 1 113 ? -15.518 -4.676 14.707 1.00 95.88 113 GLU A O 1
ATOM 919 N N . HIS A 1 114 ? -15.255 -2.937 13.312 1.00 95.81 114 HIS A N 1
ATOM 920 C CA . HIS A 1 114 ? -13.858 -3.232 12.999 1.00 95.81 114 HIS A CA 1
ATOM 921 C C . HIS A 1 114 ? -12.852 -2.639 13.998 1.00 95.81 114 HIS A C 1
ATOM 923 O O . HIS A 1 114 ? -11.654 -2.869 13.854 1.00 95.81 114 HIS A O 1
ATOM 929 N N . ASN A 1 115 ? -13.310 -1.901 15.018 1.00 95.50 115 ASN A N 1
ATOM 930 C CA . ASN A 1 115 ? -12.472 -1.171 15.982 1.00 95.50 115 ASN A CA 1
ATOM 931 C C . ASN A 1 115 ? -11.418 -0.267 15.311 1.00 95.50 115 ASN A C 1
ATOM 933 O O . ASN A 1 115 ? -10.283 -0.146 15.778 1.00 95.50 115 ASN A O 1
ATOM 937 N N . ILE A 1 116 ? -11.790 0.371 14.200 1.00 96.19 116 ILE A N 1
ATOM 938 C CA . ILE A 1 116 ? -10.916 1.274 13.448 1.00 96.19 116 ILE A CA 1
ATOM 939 C C . ILE A 1 116 ? -11.374 2.702 13.703 1.00 96.19 116 ILE A C 1
ATOM 941 O O . ILE A 1 116 ? -12.500 3.070 13.377 1.00 96.19 116 ILE A O 1
ATOM 945 N N . CYS A 1 117 ? -10.483 3.530 14.241 1.00 96.69 117 CYS A N 1
ATOM 946 C CA . CYS A 1 117 ? -10.777 4.935 14.489 1.00 96.69 117 CYS A CA 1
ATOM 947 C C . CYS A 1 117 ? -10.924 5.708 13.159 1.00 96.69 117 CYS A C 1
ATOM 949 O O . CYS A 1 117 ? -10.045 5.602 12.296 1.00 96.69 117 CYS A O 1
ATOM 951 N N . PRO A 1 118 ? -12.000 6.494 12.967 1.00 96.69 118 PRO A N 1
ATOM 952 C CA . PRO A 1 118 ? -12.112 7.410 11.837 1.00 96.69 118 PRO A CA 1
ATOM 953 C C . PRO A 1 118 ? -10.960 8.423 11.801 1.00 96.69 118 PRO A C 1
ATOM 955 O O . PRO A 1 118 ? -10.398 8.792 12.828 1.00 96.69 118 PRO A O 1
ATOM 958 N N . HIS A 1 119 ? -10.631 8.942 10.617 1.00 95.25 119 HIS A N 1
ATOM 959 C CA . HIS A 1 119 ? -9.643 10.016 10.515 1.00 95.25 119 HIS A CA 1
ATOM 960 C C . HIS A 1 119 ? -10.192 11.337 11.112 1.00 95.25 119 HIS A C 1
ATOM 962 O O . HIS A 1 119 ? -11.347 11.676 10.825 1.00 95.25 119 HIS A O 1
ATOM 968 N N . PRO A 1 120 ? -9.391 12.143 11.846 1.00 95.81 120 PRO A N 1
ATOM 969 C CA . PRO A 1 120 ? -9.855 13.377 12.504 1.00 95.81 120 PRO A CA 1
ATOM 970 C C . PRO A 1 120 ? -10.467 14.439 11.576 1.00 95.81 120 PRO A C 1
ATOM 972 O O . PRO A 1 120 ? -11.222 15.301 12.022 1.00 95.81 120 PRO A O 1
ATOM 975 N N . SER A 1 121 ? -10.174 14.385 10.272 1.00 96.81 121 SER A N 1
ATOM 976 C CA . SER A 1 121 ? -10.813 15.266 9.281 1.00 96.81 121 SER A CA 1
ATOM 977 C C . SER A 1 121 ? -12.329 15.048 9.183 1.00 96.81 121 SER A C 1
ATOM 979 O O . SER A 1 121 ? -13.059 15.989 8.875 1.00 96.81 121 SER A O 1
ATOM 981 N N . ARG A 1 122 ? -12.830 13.844 9.495 1.00 96.25 122 ARG A N 1
ATOM 982 C CA . ARG A 1 122 ? -14.263 13.506 9.542 1.00 96.25 122 ARG A CA 1
ATOM 983 C C . ARG A 1 122 ? -14.825 13.798 10.936 1.00 96.25 122 ARG A C 1
ATOM 985 O O . ARG A 1 122 ? -15.250 12.887 11.640 1.00 96.25 122 ARG A O 1
ATOM 992 N N . LYS A 1 123 ? -14.799 15.076 11.334 1.00 96.69 123 LYS A N 1
ATOM 993 C CA . LYS A 1 123 ? -15.022 15.539 12.720 1.00 96.69 123 LYS A CA 1
ATOM 994 C C . LYS A 1 123 ? -16.235 14.913 13.415 1.00 96.69 123 LYS A C 1
ATOM 996 O O . LYS A 1 123 ? -16.080 14.390 14.511 1.00 96.69 123 LYS A O 1
ATOM 1001 N N . THR A 1 124 ? -17.414 14.945 12.788 1.00 97.25 124 THR A N 1
ATOM 1002 C CA . THR A 1 124 ? -18.649 14.398 13.381 1.00 97.25 124 THR A CA 1
ATOM 1003 C C . THR A 1 124 ? -18.496 12.912 13.698 1.00 97.25 124 THR A C 1
ATOM 1005 O O . THR A 1 124 ? -18.606 12.511 14.849 1.00 97.25 124 THR A O 1
ATOM 1008 N N . LEU A 1 125 ? -18.110 12.119 12.696 1.00 97.38 125 LEU A N 1
ATOM 1009 C CA . LEU A 1 125 ? -17.926 10.677 12.835 1.00 97.38 125 LEU A CA 1
ATOM 1010 C C . LEU A 1 125 ? -16.830 10.316 13.847 1.00 97.38 125 LEU A C 1
ATOM 1012 O O . LEU A 1 125 ? -16.986 9.375 14.621 1.00 97.38 125 LEU A O 1
ATOM 1016 N N . TYR A 1 126 ? -15.725 11.065 13.845 1.00 98.06 126 TYR A N 1
ATOM 1017 C CA . TYR A 1 126 ? -14.642 10.901 14.811 1.00 98.06 126 TYR A CA 1
ATOM 1018 C C . TYR A 1 126 ? -15.132 11.140 16.245 1.00 98.06 126 TYR A C 1
ATOM 1020 O O . TYR A 1 126 ? -14.911 10.305 17.119 1.00 98.06 126 TYR A O 1
ATOM 1028 N N . ASN A 1 127 ? -15.841 12.246 16.485 1.00 97.81 127 ASN A N 1
ATOM 1029 C CA . ASN A 1 127 ? -16.362 12.579 17.810 1.00 97.81 127 ASN A CA 1
ATOM 1030 C C . ASN A 1 127 ? -17.376 11.538 18.299 1.00 97.81 127 ASN A C 1
ATOM 1032 O O . ASN A 1 127 ? -17.312 11.121 19.457 1.00 97.81 127 ASN A O 1
ATOM 1036 N N . ASP A 1 128 ? -18.268 11.082 17.418 1.00 97.69 128 ASP A N 1
ATOM 1037 C CA . ASP A 1 128 ? -19.248 10.045 17.742 1.00 97.69 128 ASP A CA 1
ATOM 1038 C C . ASP A 1 128 ? -18.570 8.714 18.091 1.00 97.69 128 ASP A C 1
ATOM 1040 O O . ASP A 1 128 ? -18.961 8.057 19.058 1.00 97.69 128 ASP A O 1
ATOM 1044 N N . TYR A 1 129 ? -17.507 8.346 17.366 1.00 98.00 129 TYR A N 1
ATOM 1045 C CA . TYR A 1 129 ? -16.687 7.172 17.669 1.00 98.00 129 TYR A CA 1
ATOM 1046 C C . TYR A 1 129 ? -16.031 7.278 19.048 1.00 98.00 129 TYR A C 1
ATOM 1048 O O . TYR A 1 129 ? -16.164 6.367 19.862 1.00 98.00 129 TYR A O 1
ATOM 1056 N N . ILE A 1 130 ? -15.376 8.400 19.359 1.00 97.62 130 ILE A N 1
ATOM 1057 C CA . ILE A 1 130 ? -14.738 8.597 20.670 1.00 97.62 130 ILE A CA 1
ATOM 1058 C C . ILE A 1 130 ? -15.770 8.536 21.800 1.00 97.62 130 ILE A C 1
ATOM 1060 O O . ILE A 1 130 ? -15.548 7.837 22.791 1.00 97.62 130 ILE A O 1
ATOM 1064 N N . LYS A 1 131 ? -16.920 9.201 21.639 1.00 97.38 131 LYS A N 1
ATOM 1065 C CA . LYS A 1 131 ? -18.014 9.161 22.618 1.00 97.38 131 LYS A CA 1
ATOM 1066 C C . LYS A 1 131 ? -18.535 7.737 22.820 1.00 97.38 131 LYS A C 1
ATOM 1068 O O . LYS A 1 131 ? -18.755 7.318 23.955 1.00 97.38 131 LYS A O 1
ATOM 1073 N N . TYR A 1 132 ? -18.701 6.977 21.737 1.00 96.81 132 TYR A N 1
ATOM 1074 C CA . TYR A 1 132 ? -19.096 5.572 21.807 1.00 96.81 132 TYR A CA 1
ATOM 1075 C C . TYR A 1 132 ? -18.082 4.736 22.602 1.00 96.81 132 TYR A C 1
ATOM 1077 O O . TYR A 1 132 ? -18.479 4.000 23.505 1.00 96.81 132 TYR A O 1
ATOM 1085 N N . GLN A 1 133 ? -16.782 4.888 22.330 1.00 96.19 133 GLN A N 1
ATOM 1086 C CA . GLN A 1 133 ? -15.732 4.144 23.037 1.00 96.19 133 GLN A CA 1
ATOM 1087 C C . GLN A 1 133 ? -15.661 4.508 24.527 1.00 96.19 133 GLN A C 1
ATOM 1089 O O . GLN A 1 133 ? -15.549 3.621 25.369 1.00 96.19 133 GLN A O 1
ATOM 1094 N N . GLN A 1 134 ? -15.798 5.790 24.877 1.00 95.88 134 GLN A N 1
ATOM 1095 C CA . GLN A 1 134 ? -15.848 6.237 26.275 1.00 95.88 134 GLN A CA 1
ATOM 1096 C C . GLN A 1 134 ? -17.035 5.621 27.026 1.00 95.88 134 GLN A C 1
ATOM 1098 O O . GLN A 1 134 ? -16.862 5.066 28.112 1.00 95.88 134 GLN A O 1
ATOM 1103 N N . ASN A 1 135 ? -18.225 5.655 26.420 1.00 96.00 135 ASN A N 1
ATOM 1104 C CA . ASN A 1 135 ? -19.423 5.050 26.996 1.00 96.00 135 ASN A CA 1
ATOM 1105 C C . ASN A 1 135 ? -19.265 3.534 27.165 1.00 96.00 135 ASN A C 1
ATOM 1107 O O . ASN A 1 135 ? -19.654 2.990 28.196 1.00 96.00 135 ASN A O 1
ATOM 1111 N N . LYS A 1 136 ? -18.671 2.851 26.178 1.00 94.25 136 LYS A N 1
ATOM 1112 C CA . LYS A 1 136 ? -18.401 1.410 26.237 1.00 94.25 136 LYS A CA 1
ATOM 1113 C C . LYS A 1 136 ? -17.484 1.064 27.413 1.00 94.25 136 LYS A C 1
ATOM 1115 O O . LYS A 1 136 ? -17.840 0.208 28.217 1.00 94.25 136 LYS A O 1
ATOM 1120 N N . ILE A 1 137 ? -16.371 1.784 27.570 1.00 94.25 137 ILE A N 1
ATOM 1121 C CA . ILE A 1 137 ? -15.425 1.597 28.683 1.00 94.25 137 ILE A CA 1
ATOM 1122 C C . ILE A 1 137 ? -16.114 1.825 30.036 1.00 94.25 137 ILE A C 1
ATOM 1124 O O . ILE A 1 137 ? -15.943 1.036 30.965 1.00 94.25 137 ILE A O 1
ATOM 1128 N N . GLN A 1 138 ? -16.928 2.879 30.154 1.00 95.62 138 GLN A N 1
ATOM 1129 C CA . GLN A 1 138 ? -17.664 3.168 31.387 1.00 95.62 138 GLN A CA 1
ATOM 1130 C C . GLN A 1 138 ? -18.695 2.077 31.714 1.00 95.62 138 GLN A C 1
ATOM 1132 O O . GLN A 1 138 ? -18.841 1.673 32.864 1.00 95.62 138 GLN A O 1
ATOM 1137 N N . GLN A 1 139 ? -19.409 1.565 30.713 1.00 95.19 139 GLN A N 1
ATOM 1138 C CA . GLN A 1 139 ? -20.366 0.478 30.916 1.00 95.19 139 GLN A CA 1
ATOM 1139 C C . GLN A 1 139 ? -19.674 -0.831 31.307 1.00 95.19 139 GLN A C 1
ATOM 1141 O O . GLN A 1 139 ? -20.184 -1.565 32.153 1.00 95.19 139 GLN A O 1
ATOM 1146 N N . GLU A 1 140 ? -18.522 -1.136 30.711 1.00 94.62 140 GLU A N 1
ATOM 1147 C CA . GLU A 1 140 ? -17.727 -2.322 31.041 1.00 94.62 140 GLU A CA 1
ATOM 1148 C C . GLU A 1 140 ? -17.171 -2.259 32.471 1.00 94.62 140 GLU A C 1
ATOM 1150 O O . GLU A 1 140 ? -17.212 -3.266 33.185 1.00 94.62 140 GLU A O 1
ATOM 1155 N N . SER A 1 141 ? -16.727 -1.085 32.933 1.00 93.69 141 SER A N 1
ATOM 1156 C CA . SER A 1 141 ? -16.248 -0.908 34.309 1.00 93.69 141 SER A CA 1
ATOM 1157 C C . SER A 1 141 ? -17.372 -1.070 35.337 1.00 93.69 141 SER A C 1
ATOM 1159 O O . SER A 1 141 ? -17.206 -1.824 36.299 1.00 93.69 141 SER A O 1
ATOM 1161 N N . ILE A 1 142 ? -18.542 -0.469 35.091 1.00 95.69 142 ILE A N 1
ATOM 1162 C CA . ILE A 1 142 ? -19.729 -0.618 35.947 1.00 95.69 142 ILE A CA 1
ATOM 1163 C C . ILE A 1 142 ? -20.158 -2.087 36.008 1.00 95.69 142 ILE A C 1
ATOM 1165 O O . ILE A 1 142 ? -20.292 -2.641 37.096 1.00 95.69 142 ILE A O 1
ATOM 1169 N N . LYS A 1 143 ? -20.307 -2.758 34.856 1.00 95.31 143 LYS A N 1
ATOM 1170 C CA . LYS A 1 143 ? -20.678 -4.185 34.803 1.00 95.31 143 LYS A CA 1
ATOM 1171 C C . LYS A 1 143 ? -19.700 -5.060 35.584 1.00 95.31 143 LYS A C 1
ATOM 1173 O O . LYS A 1 143 ? -20.126 -5.979 36.283 1.00 95.31 143 LYS A O 1
ATOM 1178 N N . SER A 1 144 ? -18.403 -4.775 35.477 1.00 93.50 144 SER A N 1
ATOM 1179 C CA . SER A 1 144 ? -17.360 -5.511 36.194 1.00 93.50 144 SER A CA 1
ATOM 1180 C C . SER A 1 144 ? -17.485 -5.328 37.706 1.00 93.50 144 SER A C 1
ATOM 1182 O O . SER A 1 144 ? -17.475 -6.316 38.438 1.00 93.50 144 SER A O 1
ATOM 1184 N N . GLN A 1 145 ? -17.681 -4.093 38.174 1.00 94.44 145 GLN A N 1
ATOM 1185 C CA . GLN A 1 145 ? -17.894 -3.791 39.592 1.00 94.44 145 GLN A CA 1
ATOM 1186 C C . GLN A 1 145 ? -19.156 -4.472 40.124 1.00 94.44 145 GLN A C 1
ATOM 1188 O O . GLN A 1 145 ? -19.082 -5.187 41.118 1.00 94.44 145 GLN A O 1
ATOM 1193 N N . THR A 1 146 ? -20.288 -4.349 39.425 1.00 95.00 146 THR A N 1
ATOM 1194 C CA . THR A 1 146 ? -21.544 -5.002 39.824 1.00 95.00 146 THR A CA 1
ATOM 1195 C C . THR A 1 146 ? -21.390 -6.520 39.912 1.00 95.00 146 THR A C 1
ATOM 1197 O O . THR A 1 146 ? -21.868 -7.133 40.866 1.00 95.00 146 THR A O 1
ATOM 1200 N N . LYS A 1 147 ? -20.686 -7.139 38.955 1.00 95.56 147 LYS A N 1
ATOM 1201 C CA . LYS A 1 147 ? -20.418 -8.582 38.971 1.00 95.56 147 LYS A CA 1
ATOM 1202 C C . LYS A 1 147 ? -19.550 -8.988 40.165 1.00 95.56 147 LYS A C 1
ATOM 1204 O O . LYS A 1 147 ? -19.859 -9.985 40.813 1.00 95.56 147 LYS A O 1
ATOM 1209 N N . LEU A 1 148 ? -18.499 -8.225 40.474 1.00 95.06 148 LEU A N 1
ATOM 1210 C CA . LEU A 1 148 ? -17.648 -8.474 41.643 1.00 95.06 148 LEU A CA 1
ATOM 1211 C C . LEU A 1 148 ? -18.440 -8.357 42.947 1.00 95.06 148 LEU A C 1
ATOM 1213 O O . LEU A 1 148 ? -18.373 -9.260 43.778 1.00 95.06 148 LEU A O 1
ATOM 1217 N N . THR A 1 149 ? -19.240 -7.301 43.103 1.00 95.62 149 THR A N 1
ATOM 1218 C CA . THR A 1 149 ? -20.100 -7.114 44.279 1.00 95.62 149 THR A CA 1
ATOM 1219 C C . THR A 1 149 ? -21.101 -8.259 44.431 1.00 95.62 149 THR A C 1
ATOM 1221 O O . THR A 1 149 ? -21.271 -8.781 45.529 1.00 95.62 149 THR A O 1
ATOM 1224 N N . ALA A 1 150 ? -21.720 -8.710 43.336 1.00 95.56 150 ALA A N 1
ATOM 1225 C CA . ALA A 1 150 ? -22.641 -9.843 43.367 1.00 95.56 150 ALA A CA 1
ATOM 1226 C C . ALA A 1 150 ? -21.957 -11.142 43.835 1.00 95.56 150 ALA A C 1
ATOM 1228 O O . ALA A 1 150 ? -22.510 -11.862 44.663 1.00 95.56 150 ALA A O 1
ATOM 1229 N N . ILE A 1 151 ? -20.741 -11.424 43.351 1.00 96.19 151 ILE A N 1
ATOM 1230 C CA . ILE A 1 151 ? -19.963 -12.601 43.769 1.00 96.19 151 ILE A CA 1
ATOM 1231 C C . ILE A 1 151 ? -19.580 -12.512 45.252 1.00 96.19 151 ILE A C 1
ATOM 1233 O O . ILE A 1 151 ? -19.715 -13.503 45.967 1.00 96.19 151 ILE A O 1
ATOM 1237 N N . LEU A 1 152 ? -19.143 -11.340 45.727 1.00 95.38 152 LEU A N 1
ATOM 1238 C CA . LEU A 1 152 ? -18.804 -11.127 47.139 1.00 95.38 152 LEU A CA 1
ATOM 1239 C C . LEU A 1 152 ? -20.003 -11.395 48.055 1.00 95.38 152 LEU A C 1
ATOM 1241 O O . LEU A 1 152 ? -19.857 -12.109 49.045 1.00 95.38 152 LEU A O 1
ATOM 1245 N N . ASN A 1 153 ? -21.188 -10.901 47.690 1.00 95.31 153 ASN A N 1
ATOM 1246 C CA . ASN A 1 153 ? -22.412 -11.124 48.461 1.00 95.31 153 ASN A CA 1
ATOM 1247 C C . ASN A 1 153 ? -22.798 -12.611 48.512 1.00 95.31 153 ASN A C 1
ATOM 1249 O O . ASN A 1 153 ? -23.146 -13.123 49.574 1.00 95.31 153 ASN A O 1
ATOM 1253 N N . LEU A 1 154 ? -22.700 -13.325 47.382 1.00 95.19 154 LEU A N 1
ATOM 1254 C CA . LEU A 1 154 ? -22.958 -14.770 47.331 1.00 95.19 154 LEU A CA 1
ATOM 1255 C C . LEU A 1 154 ? -21.976 -15.564 48.198 1.00 95.19 154 LEU A C 1
ATOM 1257 O O . LEU A 1 154 ? -22.359 -16.553 48.820 1.00 95.19 154 LEU A O 1
ATOM 1261 N N . TRP A 1 155 ? -20.710 -15.145 48.234 1.00 93.81 155 TRP A N 1
ATOM 1262 C CA . TRP A 1 155 ? -19.688 -15.804 49.039 1.00 93.81 155 TRP A CA 1
ATOM 1263 C C . TRP A 1 155 ? -19.898 -15.555 50.535 1.00 93.81 155 TRP A C 1
ATOM 1265 O O . TRP A 1 155 ? -19.867 -16.501 51.317 1.00 93.81 155 TRP A O 1
ATOM 1275 N N . GLN A 1 156 ? -20.204 -14.313 50.926 1.00 93.88 156 GLN A N 1
ATOM 1276 C CA . GLN A 1 156 ? -20.542 -13.967 52.310 1.00 93.88 156 GLN A CA 1
ATOM 1277 C C . GLN A 1 156 ? -21.737 -14.775 52.824 1.00 93.88 156 GLN A C 1
ATOM 1279 O O . GLN A 1 156 ? -21.640 -15.357 53.898 1.00 93.88 156 GLN A O 1
ATOM 1284 N N . ALA A 1 157 ? -22.803 -14.896 52.028 1.00 92.56 157 ALA A N 1
ATOM 1285 C CA . ALA A 1 157 ? -23.989 -15.678 52.382 1.00 92.56 157 ALA A CA 1
ATOM 1286 C C . ALA A 1 157 ? -23.734 -17.193 52.514 1.00 92.56 157 ALA A C 1
ATOM 1288 O O . ALA A 1 157 ? -24.561 -17.899 53.077 1.00 92.56 157 ALA A O 1
ATOM 1289 N N . ARG A 1 158 ? -22.625 -17.712 51.966 1.00 88.38 158 ARG A N 1
ATOM 1290 C CA . ARG A 1 158 ? -22.241 -19.130 52.063 1.00 88.38 158 ARG A CA 1
ATOM 1291 C C . ARG A 1 158 ? -21.301 -19.416 53.240 1.00 88.38 158 ARG A C 1
ATOM 1293 O O . ARG A 1 158 ? -21.192 -20.566 53.655 1.00 88.38 158 ARG A O 1
ATOM 1300 N N . CYS A 1 159 ? -20.587 -18.400 53.722 1.00 81.69 159 CYS A N 1
ATOM 1301 C CA . CYS A 1 159 ? -19.645 -18.510 54.838 1.00 81.69 159 CYS A CA 1
ATOM 1302 C C . CYS A 1 159 ? -20.290 -18.229 56.210 1.00 81.69 159 CYS A C 1
ATOM 1304 O O . CYS A 1 159 ? -19.643 -18.476 57.226 1.00 81.69 159 CYS A O 1
ATOM 1306 N N . THR A 1 160 ? -21.523 -17.713 56.234 1.00 57.88 160 THR A N 1
ATOM 1307 C CA . THR A 1 160 ? -22.412 -17.618 57.410 1.00 57.88 160 THR A CA 1
ATOM 1308 C C . THR A 1 160 ? -23.375 -18.789 57.449 1.00 57.88 160 THR A C 1
ATOM 1310 O O . THR A 1 160 ? -23.553 -19.364 58.541 1.00 57.88 160 THR A O 1
#

Mean predicted aligned error: 8.21 Å

Radius of gyration: 28.35 Å; Cα contacts (8 Å, |Δi|>4): 116; chains: 1; bounding box: 49×38×93 Å

Solvent-accessible surface area (backbone atoms only — not comparable to full-atom values): 9931 Å² total; per-residue (Å²): 115,46,81,50,32,71,81,62,94,76,88,83,53,98,84,56,91,72,86,78,78,40,63,45,74,74,91,58,63,58,47,82,48,71,50,75,51,71,59,96,90,40,82,44,78,47,79,47,80,49,56,53,84,78,64,46,79,76,54,54,58,52,52,54,49,52,42,52,53,48,58,48,61,70,40,61,87,45,49,79,87,35,39,68,62,52,35,52,50,21,64,76,67,74,40,77,4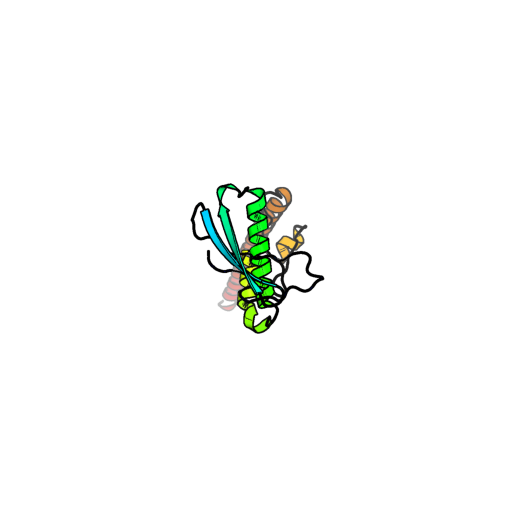8,102,76,42,78,86,86,86,74,90,49,66,66,54,25,60,76,70,70,46,82,63,59,74,88,47,50,69,58,27,52,52,49,53,52,50,52,53,52,49,52,53,51,52,52,50,52,49,51,53,51,52,54,52,51,53,53,57,49,54,69,69,78,107